Protein AF-A0A653UJ50-F1 (afdb_monomer_lite)

Secondary structure (DSSP, 8-state):
--HHHHHHHHHHHHHHHHHHHHHHHHHHHHTSS-GGGGSPPPTT--SSS--HHHHHHHHHHHHHHHHHHHHHHHH-TT-TT---HHHHHHHHHHHHHHHHH---TTTS-HHHHHHHHTT-STTS---BTTB-

Radius of gyration: 18.01 Å; chains: 1; bounding box: 39×24×54 Å

Foldseek 3Di:
DDPVVVLVVLCVVQQVQLCVLQVQLVCCQVVVPVLCLQPPAPPLAPDLGRCVSVLSNLSSVLSVVLSVLVVCCVPPVPDPPRDPNCVSVVVSVVVSNCCRYDPDPVSGRPQRNVQVVQPSHNPRFRPDDPTD

Structure (mmCIF, N/CA/C/O backbone):
data_AF-A0A653UJ50-F1
#
_entry.id   AF-A0A653UJ50-F1
#
loop_
_atom_site.group_PDB
_atom_site.id
_atom_site.type_symbol
_atom_site.label_atom_id
_atom_site.label_alt_id
_atom_site.label_comp_id
_atom_site.label_asym_id
_atom_site.label_entity_id
_atom_site.label_seq_id
_atom_site.pdbx_PDB_ins_code
_atom_site.Cartn_x
_atom_site.Cartn_y
_atom_site.Cartn_z
_atom_site.occupancy
_atom_site.B_iso_or_equiv
_atom_site.auth_seq_id
_atom_site.auth_comp_id
_atom_site.auth_asym_id
_atom_site.auth_atom_id
_atom_site.pdbx_PDB_model_num
ATOM 1 N N . MET A 1 1 ? 20.174 11.603 -23.964 1.00 66.06 1 MET A N 1
ATOM 2 C CA . MET A 1 1 ? 20.377 11.049 -22.610 1.00 66.06 1 MET A CA 1
ATOM 3 C C . MET A 1 1 ? 20.931 9.643 -22.811 1.00 66.06 1 MET A C 1
ATOM 5 O O . MET A 1 1 ? 20.589 9.036 -23.818 1.00 66.06 1 MET A O 1
ATOM 9 N N . THR A 1 2 ? 21.879 9.162 -22.006 1.00 86.62 2 THR A N 1
ATOM 10 C CA . THR A 1 2 ? 22.371 7.778 -22.174 1.00 86.62 2 THR A CA 1
ATOM 11 C C . THR A 1 2 ? 21.343 6.781 -21.615 1.00 86.62 2 THR A C 1
ATOM 13 O O . THR A 1 2 ? 20.601 7.157 -20.706 1.00 86.62 2 THR A O 1
ATOM 16 N N . PRO A 1 3 ? 21.314 5.511 -22.068 1.00 78.38 3 PRO A N 1
ATOM 17 C CA . PRO A 1 3 ? 20.384 4.504 -21.533 1.00 78.38 3 PRO A CA 1
ATOM 18 C C . PRO A 1 3 ? 20.469 4.351 -20.004 1.00 78.38 3 PRO A C 1
ATOM 20 O O . PRO A 1 3 ? 19.463 4.200 -19.317 1.00 78.38 3 PRO A O 1
ATOM 23 N N . LEU A 1 4 ? 21.678 4.487 -19.446 1.00 81.06 4 LEU A N 1
ATOM 24 C CA . LEU A 1 4 ? 21.900 4.504 -18.000 1.00 81.06 4 LEU A CA 1
ATOM 25 C C . LEU A 1 4 ? 21.259 5.729 -17.323 1.00 81.06 4 LEU A C 1
ATOM 27 O O . LEU A 1 4 ? 20.657 5.595 -16.263 1.00 81.06 4 LEU A O 1
ATOM 31 N N . GLN A 1 5 ? 21.375 6.919 -17.919 1.00 85.62 5 GLN A N 1
ATOM 32 C CA . GLN A 1 5 ? 20.772 8.145 -17.382 1.00 85.62 5 GLN A CA 1
ATOM 33 C C . GLN A 1 5 ? 19.241 8.096 -17.416 1.00 85.62 5 GLN A C 1
ATOM 35 O O . GLN A 1 5 ? 18.606 8.531 -16.459 1.00 85.62 5 GLN A O 1
ATOM 40 N N . GLU A 1 6 ? 18.654 7.554 -18.482 1.00 79.31 6 GLU A N 1
ATOM 41 C CA . GLU A 1 6 ? 17.205 7.350 -18.586 1.00 79.31 6 GLU A CA 1
ATOM 42 C C . GLU A 1 6 ? 16.726 6.374 -17.513 1.00 79.31 6 GLU A C 1
ATOM 44 O O . GLU A 1 6 ? 15.789 6.675 -16.776 1.00 79.31 6 GLU A O 1
ATOM 49 N N . HIS A 1 7 ? 17.429 5.254 -17.335 1.00 77.69 7 HIS A N 1
ATOM 50 C CA . HIS A 1 7 ? 17.086 4.283 -16.306 1.00 77.69 7 HIS A CA 1
ATOM 51 C C . HIS A 1 7 ? 17.161 4.866 -14.882 1.00 77.69 7 HIS A C 1
ATOM 53 O O . HIS A 1 7 ? 16.237 4.688 -14.085 1.00 77.69 7 HIS A O 1
ATOM 59 N N . LEU A 1 8 ? 18.230 5.604 -14.566 1.00 83.62 8 LEU A N 1
ATOM 60 C CA . LEU A 1 8 ? 18.386 6.273 -13.271 1.00 83.62 8 LEU A CA 1
ATOM 61 C C . LEU A 1 8 ? 17.304 7.333 -13.038 1.00 83.62 8 LEU A C 1
ATOM 63 O O . LEU A 1 8 ? 16.782 7.444 -11.929 1.00 83.62 8 LEU A O 1
ATOM 67 N N . PHE A 1 9 ? 16.937 8.082 -14.080 1.00 83.31 9 PHE A N 1
ATOM 68 C CA . PHE A 1 9 ? 15.846 9.047 -14.018 1.00 83.31 9 PHE A CA 1
ATOM 69 C C . PHE A 1 9 ? 14.508 8.359 -13.719 1.00 83.31 9 PHE A C 1
ATOM 71 O O . PHE A 1 9 ? 13.802 8.768 -12.797 1.00 83.31 9 PHE A O 1
ATOM 78 N N . PHE A 1 10 ? 14.193 7.263 -14.416 1.00 77.56 10 PHE A N 1
ATOM 79 C CA . PHE A 1 10 ? 12.980 6.487 -14.162 1.00 77.56 10 PHE A CA 1
ATOM 80 C C . PHE A 1 10 ? 12.948 5.900 -12.753 1.00 77.56 10 PHE A C 1
ATOM 82 O O . PHE A 1 10 ? 11.926 6.007 -12.074 1.00 77.56 10 PHE A O 1
ATOM 89 N N . LEU A 1 11 ? 14.059 5.336 -12.277 1.00 81.81 11 LEU A N 1
ATOM 90 C CA . LEU A 1 11 ? 14.184 4.835 -10.907 1.00 81.81 11 LEU A CA 1
ATOM 91 C C . LEU A 1 11 ? 13.903 5.948 -9.885 1.00 81.81 11 LEU A C 1
ATOM 93 O O . LEU A 1 11 ? 13.158 5.732 -8.926 1.00 81.81 11 LEU A O 1
ATOM 97 N N . ALA A 1 12 ? 14.435 7.150 -10.117 1.00 85.31 12 ALA A N 1
ATOM 98 C CA . ALA A 1 12 ? 14.261 8.285 -9.220 1.00 85.31 12 ALA A CA 1
ATOM 99 C C . ALA A 1 12 ? 12.810 8.786 -9.134 1.00 85.31 12 ALA A C 1
ATOM 101 O O . ALA A 1 12 ? 12.377 9.168 -8.050 1.00 85.31 12 ALA A O 1
ATOM 102 N N . ILE A 1 13 ? 12.048 8.767 -10.233 1.00 83.12 13 ILE A N 1
ATOM 103 C CA . ILE A 1 13 ? 10.658 9.263 -10.248 1.00 83.12 13 ILE A CA 1
ATOM 104 C C . ILE A 1 13 ? 9.612 8.195 -9.900 1.00 83.12 13 ILE A C 1
ATOM 106 O O . ILE A 1 13 ? 8.479 8.545 -9.584 1.00 83.12 13 ILE A O 1
ATOM 110 N N . THR A 1 14 ? 9.962 6.906 -9.957 1.00 81.88 14 THR A N 1
ATOM 111 C CA . THR A 1 14 ? 9.015 5.803 -9.710 1.00 81.88 14 THR A CA 1
ATOM 112 C C . THR A 1 14 ? 9.351 5.022 -8.443 1.00 81.88 14 THR A C 1
ATOM 114 O O . THR A 1 14 ? 8.566 5.017 -7.499 1.00 81.88 14 THR A O 1
ATOM 117 N N . VAL A 1 15 ? 10.529 4.401 -8.369 1.00 85.56 15 VAL A N 1
ATOM 118 C CA . VAL A 1 15 ? 10.907 3.510 -7.262 1.00 85.56 15 VAL A CA 1
ATOM 119 C C . VAL A 1 15 ? 11.083 4.281 -5.967 1.00 85.56 15 VAL A C 1
ATOM 121 O O . VAL A 1 15 ? 10.583 3.839 -4.938 1.00 85.56 15 VAL A O 1
ATOM 124 N N . ILE A 1 16 ? 11.760 5.433 -5.993 1.00 86.50 16 ILE A N 1
ATOM 125 C CA . ILE A 1 16 ? 12.008 6.201 -4.765 1.00 86.50 16 ILE A CA 1
ATOM 126 C C . ILE A 1 16 ? 10.684 6.689 -4.146 1.00 86.50 16 ILE A C 1
ATOM 128 O O . ILE A 1 16 ? 10.440 6.367 -2.980 1.00 86.50 16 ILE A O 1
ATOM 132 N N . PRO A 1 17 ? 9.777 7.367 -4.881 1.00 84.00 17 PRO A N 1
ATOM 133 C CA . PRO A 1 17 ? 8.455 7.716 -4.359 1.00 84.00 17 PRO A CA 1
ATOM 134 C C . PRO A 1 17 ? 7.612 6.481 -4.030 1.00 84.00 17 PRO A C 1
ATOM 136 O O . PRO A 1 17 ? 6.890 6.468 -3.033 1.00 84.00 17 PRO A O 1
ATOM 139 N N . GLY A 1 18 ? 7.741 5.424 -4.837 1.00 86.06 18 GLY A N 1
ATOM 140 C CA . GLY A 1 18 ? 7.064 4.149 -4.651 1.00 86.06 18 GLY A CA 1
ATOM 141 C C . GLY A 1 18 ? 7.372 3.524 -3.294 1.00 86.06 18 GLY A C 1
ATOM 142 O O . GLY A 1 18 ? 6.465 3.240 -2.515 1.00 86.06 18 GLY A O 1
ATOM 143 N N . LEU A 1 19 ? 8.655 3.388 -2.963 1.00 88.06 19 LEU A N 1
ATOM 144 C CA . LEU A 1 19 ? 9.126 2.886 -1.673 1.00 88.06 19 LEU A CA 1
ATOM 145 C C . LEU A 1 19 ? 8.812 3.856 -0.531 1.00 88.06 19 LEU A C 1
ATOM 147 O O . LEU A 1 19 ? 8.398 3.412 0.541 1.00 88.06 19 LEU A O 1
ATOM 151 N N . ALA A 1 20 ? 8.940 5.165 -0.767 1.00 87.19 20 ALA A N 1
ATOM 152 C CA . ALA A 1 20 ? 8.577 6.188 0.209 1.00 87.19 20 ALA A CA 1
ATOM 153 C C . ALA A 1 20 ? 7.089 6.138 0.593 1.00 87.19 20 ALA A C 1
ATOM 155 O O . ALA A 1 20 ? 6.753 6.513 1.711 1.00 87.19 20 ALA A O 1
ATOM 156 N N . GLY A 1 21 ? 6.205 5.650 -0.286 1.00 85.25 21 GLY A N 1
ATOM 157 C CA . GLY A 1 21 ? 4.803 5.379 0.039 1.00 85.25 21 GLY A CA 1
ATOM 158 C C . GLY A 1 21 ? 4.551 3.968 0.588 1.00 85.25 21 GLY A C 1
ATOM 159 O O . GLY A 1 21 ? 3.840 3.784 1.580 1.00 85.25 21 GLY A O 1
ATOM 160 N N . LEU A 1 22 ? 5.176 2.956 -0.015 1.00 87.69 22 LEU A N 1
ATOM 161 C CA . LEU A 1 22 ? 5.015 1.549 0.356 1.00 87.69 22 LEU A CA 1
ATOM 162 C C . LEU A 1 22 ? 5.420 1.294 1.811 1.00 87.69 22 LEU A C 1
ATOM 164 O O . LEU A 1 22 ? 4.689 0.631 2.544 1.00 87.69 22 LEU A O 1
ATOM 168 N N . ILE A 1 23 ? 6.573 1.822 2.234 1.00 88.25 23 ILE A N 1
ATOM 169 C CA . ILE A 1 23 ? 7.132 1.570 3.566 1.00 88.25 23 ILE A CA 1
ATOM 170 C C . ILE A 1 23 ? 6.198 2.109 4.666 1.00 88.25 23 ILE A C 1
ATOM 172 O O . ILE A 1 23 ? 5.812 1.322 5.534 1.00 88.25 23 ILE A O 1
ATOM 176 N N . PRO A 1 24 ? 5.750 3.382 4.644 1.00 83.44 24 PRO A N 1
ATOM 177 C CA . PRO A 1 24 ? 4.756 3.872 5.596 1.00 83.44 24 PRO A CA 1
ATOM 178 C C . PRO A 1 24 ? 3.443 3.092 5.559 1.00 83.44 24 PRO A C 1
ATOM 180 O O . PRO A 1 24 ? 2.901 2.785 6.619 1.00 83.44 24 PRO A O 1
ATOM 183 N N . GLY A 1 25 ? 2.946 2.731 4.370 1.00 85.62 25 GLY A N 1
ATOM 184 C CA . GLY A 1 25 ? 1.720 1.942 4.239 1.00 85.62 25 GLY A CA 1
ATOM 185 C C . GLY A 1 25 ? 1.838 0.548 4.856 1.00 85.62 25 GLY A C 1
ATOM 186 O O . GLY A 1 25 ? 0.931 0.090 5.551 1.00 85.62 25 GLY A O 1
ATOM 187 N N . TRP A 1 26 ? 2.990 -0.100 4.691 1.00 87.19 26 TRP A N 1
ATOM 188 C CA . TRP A 1 26 ? 3.303 -1.386 5.309 1.00 87.19 26 TRP A CA 1
ATOM 189 C C . TRP A 1 26 ? 3.431 -1.293 6.836 1.00 87.19 26 TRP A C 1
ATOM 191 O O . TRP A 1 26 ? 2.850 -2.093 7.578 1.00 87.19 26 TRP A O 1
ATOM 201 N N . LEU A 1 27 ? 4.171 -0.298 7.332 1.00 88.00 27 LEU A N 1
ATOM 202 C CA . LEU A 1 27 ? 4.325 -0.051 8.770 1.00 88.00 27 LEU A CA 1
ATOM 203 C C . LEU A 1 27 ? 2.982 0.279 9.430 1.00 88.00 27 LEU A C 1
ATOM 205 O O . LEU A 1 27 ? 2.703 -0.181 10.541 1.00 88.00 27 LEU A O 1
ATOM 209 N N . ALA A 1 28 ? 2.128 1.012 8.720 1.00 84.31 28 ALA A N 1
ATOM 210 C CA . ALA A 1 28 ? 0.763 1.276 9.129 1.00 84.31 28 ALA A CA 1
ATOM 211 C C . ALA A 1 28 ? -0.077 0.001 9.187 1.00 84.31 28 ALA A C 1
ATOM 213 O O . ALA A 1 28 ? -0.720 -0.259 10.201 1.00 84.31 28 ALA A O 1
ATOM 214 N N . TRP A 1 29 ? -0.039 -0.833 8.150 1.00 84.81 29 TRP A N 1
ATOM 215 C CA . TRP A 1 29 ? -0.803 -2.078 8.106 1.00 84.81 29 TRP A CA 1
ATOM 216 C C . TRP A 1 29 ? -0.442 -3.031 9.250 1.00 84.81 29 TRP A C 1
ATOM 218 O O . TRP A 1 29 ? -1.313 -3.516 9.974 1.00 84.81 29 TRP A O 1
ATOM 228 N N . THR A 1 30 ? 0.860 -3.231 9.468 1.00 87.31 30 THR A N 1
ATOM 229 C CA . THR A 1 30 ? 1.399 -4.080 10.544 1.00 87.31 30 THR A CA 1
ATOM 230 C C . THR A 1 30 ? 1.180 -3.498 11.944 1.00 87.31 30 THR A C 1
ATOM 232 O O . THR A 1 30 ? 1.347 -4.199 12.942 1.00 87.31 30 THR A O 1
ATOM 235 N N . GLY A 1 31 ? 0.792 -2.224 12.042 1.00 84.44 31 GLY A N 1
ATOM 236 C CA . GLY A 1 31 ? 0.621 -1.528 13.310 1.00 84.44 31 GLY A CA 1
ATOM 237 C C . GLY A 1 31 ? 1.945 -1.269 14.030 1.00 84.44 31 GLY A C 1
ATOM 238 O O . GLY A 1 31 ? 1.945 -1.189 15.256 1.00 84.44 31 GLY A O 1
ATOM 239 N N . ARG A 1 32 ? 3.061 -1.179 13.297 1.00 85.94 32 ARG A N 1
ATOM 240 C CA . ARG A 1 32 ? 4.350 -0.671 13.807 1.00 85.94 32 ARG A CA 1
ATOM 241 C C . ARG A 1 32 ? 4.419 0.853 13.814 1.00 85.94 32 ARG A C 1
ATOM 243 O O . ARG A 1 32 ? 5.280 1.412 14.469 1.00 85.94 32 ARG A O 1
ATOM 250 N N . TYR A 1 33 ? 3.545 1.480 13.037 1.00 83.44 33 TYR A N 1
ATOM 251 C CA . TYR A 1 33 ? 3.267 2.902 13.062 1.00 83.44 33 TYR A CA 1
ATOM 252 C C . TYR A 1 33 ? 1.747 3.018 13.183 1.00 83.44 33 TYR A C 1
ATOM 254 O O . TYR A 1 33 ? 1.065 2.720 12.214 1.00 83.44 33 TYR A O 1
ATOM 262 N N . ARG A 1 34 ? 1.182 3.327 14.355 1.00 85.62 34 ARG A N 1
ATOM 263 C CA . ARG A 1 34 ? -0.279 3.419 14.608 1.00 85.62 34 ARG A CA 1
ATOM 264 C C . ARG A 1 34 ? -0.766 4.855 14.754 1.00 85.62 34 ARG A C 1
ATOM 266 O O . ARG A 1 34 ? -1.952 5.110 14.572 1.00 85.62 34 ARG A O 1
ATOM 273 N N . ASN A 1 35 ? 0.132 5.795 15.055 1.00 83.38 35 ASN A N 1
ATOM 274 C CA . ASN A 1 35 ? -0.206 7.197 15.342 1.00 83.38 35 ASN A CA 1
ATOM 275 C C . ASN A 1 35 ? -0.955 7.898 14.206 1.00 83.38 35 ASN A C 1
ATOM 277 O O . ASN A 1 35 ? -1.786 8.769 14.461 1.00 83.38 35 ASN A O 1
ATOM 281 N N . TRP A 1 36 ? -0.730 7.470 12.965 1.00 81.94 36 TRP A N 1
ATOM 282 C CA . TRP A 1 36 ? -1.480 7.945 11.807 1.00 81.94 36 TRP A CA 1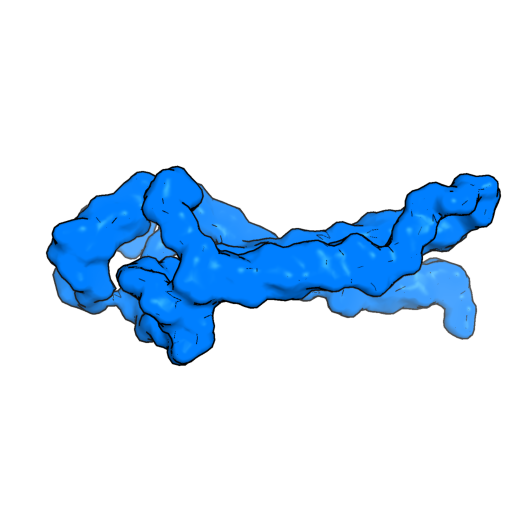
ATOM 283 C C . TRP A 1 36 ? -2.996 7.745 11.949 1.00 81.94 36 TRP A C 1
ATOM 285 O O . TRP A 1 36 ? -3.752 8.534 11.395 1.00 81.94 36 TRP A O 1
ATOM 295 N N . ALA A 1 37 ? -3.468 6.733 12.693 1.00 82.31 37 ALA A N 1
ATOM 296 C CA . ALA A 1 37 ? -4.898 6.441 12.817 1.00 82.31 37 ALA A CA 1
ATOM 297 C C . ALA A 1 37 ? -5.658 7.603 13.466 1.00 82.31 37 ALA A C 1
ATOM 299 O O . ALA A 1 37 ? -6.816 7.837 13.132 1.00 82.31 37 ALA A O 1
ATOM 300 N N . ARG A 1 38 ? -4.975 8.378 14.322 1.00 79.56 38 ARG A N 1
ATOM 301 C CA . ARG A 1 38 ? -5.512 9.582 14.973 1.00 79.56 38 ARG A CA 1
ATOM 302 C C . ARG A 1 38 ? -5.607 10.790 14.047 1.00 79.56 38 ARG A C 1
ATOM 304 O O . ARG A 1 38 ? -6.235 11.776 14.426 1.00 79.56 38 ARG A O 1
ATOM 311 N N . GLN A 1 39 ? -4.961 10.758 12.881 1.00 80.19 39 GLN A N 1
ATOM 312 C CA . GLN A 1 39 ? -5.079 11.848 11.921 1.00 80.19 39 GLN A CA 1
ATOM 313 C C . GLN A 1 39 ? -6.524 11.948 11.426 1.00 80.19 39 GLN A C 1
ATOM 315 O O . GLN A 1 39 ? -7.217 10.927 11.344 1.00 80.19 39 GLN A O 1
ATOM 320 N N . PRO A 1 40 ? -6.994 13.162 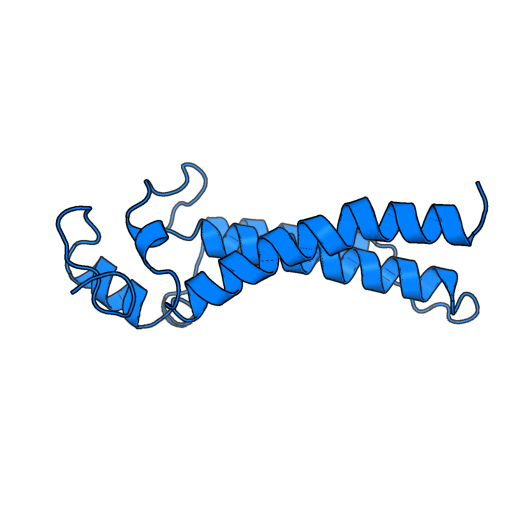11.096 1.00 72.56 40 PRO A N 1
ATOM 321 C CA . PRO A 1 40 ? -8.313 13.335 10.520 1.00 72.56 40 PRO A CA 1
ATOM 322 C C . PRO A 1 40 ? -8.453 12.448 9.287 1.00 72.56 40 PRO A C 1
ATOM 324 O O . PRO A 1 40 ? -7.548 12.333 8.457 1.00 72.56 40 PRO A O 1
ATOM 327 N N . LYS A 1 41 ? -9.604 11.787 9.196 1.00 72.25 41 LYS A N 1
ATOM 328 C CA . LYS A 1 41 ? -9.938 10.938 8.062 1.00 72.25 41 LYS A CA 1
ATOM 329 C C . LYS A 1 41 ? -9.850 11.765 6.774 1.00 72.25 41 LYS A C 1
ATOM 331 O O . LYS A 1 41 ? -10.324 12.899 6.733 1.00 72.25 41 LYS A O 1
ATOM 336 N N . SER A 1 42 ? -9.280 11.176 5.723 1.00 70.25 42 SER A N 1
ATOM 337 C CA . SER A 1 42 ? -9.281 11.784 4.389 1.00 70.25 42 SER A CA 1
ATOM 338 C C . SER A 1 42 ? -10.702 12.183 3.982 1.00 70.25 42 SER A C 1
ATOM 340 O O . SER A 1 42 ? -11.624 11.367 4.080 1.00 70.25 42 SER A O 1
ATOM 342 N N . THR A 1 43 ? -10.859 13.408 3.475 1.00 69.19 43 THR A N 1
ATOM 343 C CA . THR A 1 43 ? -12.121 13.927 2.919 1.00 69.19 43 THR A CA 1
ATOM 344 C C . THR A 1 43 ? -12.647 13.079 1.761 1.00 69.19 43 THR A C 1
ATOM 346 O O . THR A 1 43 ? -13.840 13.093 1.478 1.00 69.19 43 THR A O 1
ATOM 349 N N . TRP A 1 44 ? -11.766 12.304 1.128 1.00 63.50 44 TRP A N 1
ATOM 350 C CA . TRP A 1 44 ? -12.057 11.457 -0.025 1.00 63.50 44 TRP A CA 1
ATOM 351 C C . TRP A 1 44 ? -12.500 10.039 0.347 1.00 63.50 44 TRP A C 1
ATOM 353 O O . TRP A 1 44 ? -12.948 9.295 -0.519 1.00 63.50 44 TRP A O 1
ATOM 363 N N . SER A 1 45 ? -12.392 9.644 1.620 1.00 70.94 45 SER A N 1
ATOM 364 C CA . SER A 1 45 ? -12.877 8.338 2.065 1.00 70.94 45 SER A CA 1
ATOM 365 C C . SER A 1 45 ? -14.306 8.458 2.580 1.00 70.94 45 SER A C 1
ATOM 367 O O . SER A 1 45 ? -14.609 9.310 3.414 1.00 70.94 45 SER A O 1
ATOM 369 N N . THR A 1 46 ? -15.196 7.558 2.174 1.00 73.38 46 THR A N 1
ATOM 370 C CA . THR A 1 46 ? -16.564 7.484 2.722 1.00 73.38 46 THR A CA 1
ATOM 371 C C . THR A 1 46 ? -16.686 6.459 3.854 1.00 73.38 46 THR A C 1
ATOM 373 O O . THR A 1 46 ? -17.696 6.413 4.549 1.00 73.38 46 THR A O 1
ATOM 376 N N . THR A 1 47 ? -15.630 5.692 4.136 1.00 76.50 47 THR A N 1
ATOM 377 C CA . THR A 1 47 ? -15.652 4.598 5.125 1.00 76.50 47 THR A CA 1
ATOM 378 C C . THR A 1 47 ? -15.485 5.089 6.570 1.00 76.50 47 THR A C 1
ATOM 380 O O . THR A 1 47 ? -14.920 6.146 6.812 1.00 76.50 47 THR A O 1
ATOM 383 N N . ARG A 1 48 ? -15.916 4.332 7.584 1.00 78.38 48 ARG A N 1
ATOM 384 C CA . ARG A 1 48 ? -15.685 4.692 9.008 1.00 78.38 48 ARG A CA 1
ATOM 385 C C . ARG A 1 48 ? -14.221 4.580 9.469 1.00 78.38 48 ARG A C 1
ATOM 387 O O . ARG A 1 48 ? -13.925 4.850 10.626 1.00 78.38 48 ARG A O 1
ATOM 394 N N . TYR A 1 49 ? -13.325 4.128 8.599 1.00 79.88 49 TYR A N 1
ATOM 395 C CA . TYR A 1 49 ? -11.930 3.856 8.913 1.00 79.88 49 TYR A CA 1
ATOM 396 C C . TYR A 1 49 ? -11.044 4.956 8.321 1.00 79.88 49 TYR A C 1
ATOM 398 O O . TYR A 1 49 ? -11.257 5.388 7.187 1.00 79.88 49 TYR A O 1
ATOM 406 N N . ASN A 1 50 ? -10.027 5.398 9.062 1.00 78.88 50 ASN A N 1
ATOM 407 C CA . ASN A 1 50 ? -8.958 6.176 8.451 1.00 78.88 50 ASN A CA 1
ATOM 408 C C . ASN A 1 50 ? -8.097 5.223 7.605 1.00 78.88 50 ASN A C 1
ATOM 410 O O . ASN A 1 50 ? -7.581 4.242 8.125 1.00 78.88 50 ASN A O 1
ATOM 414 N N . MET A 1 51 ? -7.980 5.478 6.301 1.00 77.12 51 MET A N 1
ATOM 415 C CA . MET A 1 51 ? -7.221 4.627 5.369 1.00 77.12 51 MET A CA 1
ATOM 416 C C . MET A 1 51 ? -6.030 5.350 4.744 1.00 77.12 51 MET A C 1
ATOM 418 O O . MET A 1 51 ? -5.418 4.848 3.808 1.00 77.12 51 MET A O 1
ATOM 422 N N . PHE A 1 52 ? -5.686 6.532 5.254 1.00 77.19 52 PHE A N 1
ATOM 423 C CA . PHE A 1 52 ? -4.685 7.405 4.650 1.00 77.19 52 PHE A CA 1
ATOM 424 C C . PHE A 1 52 ? -3.330 6.727 4.350 1.00 77.19 52 PHE A C 1
ATOM 426 O O . PHE A 1 52 ? -2.902 6.767 3.195 1.00 77.19 52 PHE A O 1
ATOM 433 N N . PRO A 1 53 ? -2.672 6.023 5.290 1.00 75.88 53 PRO A N 1
ATOM 434 C CA . PRO A 1 53 ? -1.392 5.384 4.993 1.00 75.88 53 PRO A CA 1
ATOM 435 C C . PRO A 1 53 ? -1.541 4.180 4.076 1.00 75.88 53 PRO A C 1
ATOM 437 O O . PRO A 1 53 ? -0.607 3.828 3.366 1.00 75.88 53 PRO A O 1
ATOM 440 N N . LEU A 1 54 ? -2.707 3.541 4.070 1.00 75.56 54 LEU A N 1
ATOM 441 C CA . LEU A 1 54 ? -2.958 2.456 3.149 1.00 75.56 54 LEU A CA 1
ATOM 442 C C . LEU A 1 54 ? -3.088 2.968 1.710 1.00 75.56 54 LEU A C 1
ATOM 444 O O . LEU A 1 54 ? -2.525 2.368 0.800 1.00 75.56 54 LEU A O 1
ATOM 448 N N . HIS A 1 55 ? -3.764 4.099 1.502 1.00 77.12 55 HIS A N 1
ATOM 449 C CA . HIS A 1 55 ? -3.780 4.762 0.200 1.00 77.12 55 HIS A CA 1
ATOM 450 C C . HIS A 1 55 ? -2.365 5.145 -0.241 1.00 77.12 55 HIS A C 1
ATOM 452 O O . HIS A 1 55 ? -2.006 4.909 -1.389 1.00 77.12 55 HIS A O 1
ATOM 458 N N . ILE A 1 56 ? -1.536 5.65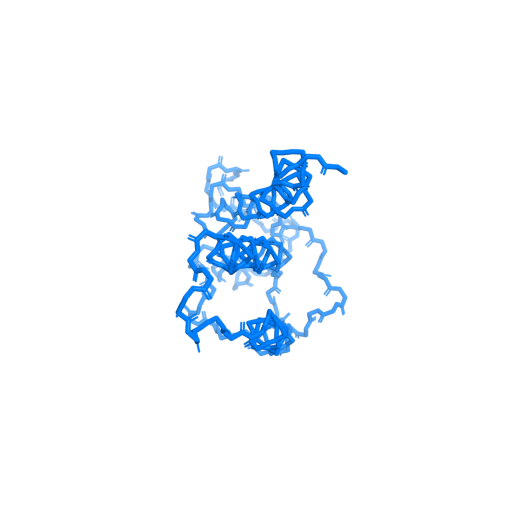1 0.679 1.00 80.50 56 ILE A N 1
ATOM 459 C CA . ILE A 1 56 ? -0.119 5.931 0.413 1.00 80.50 56 ILE A CA 1
ATOM 460 C C . ILE A 1 56 ? 0.638 4.650 0.023 1.00 80.50 56 ILE A C 1
ATOM 462 O O . ILE A 1 56 ? 1.385 4.655 -0.954 1.00 80.50 56 ILE A O 1
ATOM 466 N N . GLY A 1 57 ? 0.400 3.538 0.724 1.00 84.06 57 GLY A N 1
ATOM 467 C CA . GLY A 1 57 ? 0.973 2.235 0.386 1.00 84.06 57 GLY A CA 1
ATOM 468 C C . GLY A 1 57 ? 0.544 1.739 -0.995 1.00 84.06 57 GLY A C 1
ATOM 469 O O . GLY A 1 57 ? 1.380 1.282 -1.768 1.00 84.06 57 GLY A O 1
ATOM 470 N N . TRP A 1 58 ? -0.738 1.880 -1.337 1.00 82.44 58 TRP A N 1
ATOM 471 C CA . TRP A 1 58 ? -1.297 1.495 -2.635 1.00 82.44 58 TRP A CA 1
ATOM 472 C C . TRP A 1 58 ? -0.740 2.329 -3.792 1.00 82.44 58 TRP A C 1
ATOM 474 O O . TRP A 1 58 ? -0.371 1.790 -4.839 1.00 82.44 58 TRP A O 1
ATOM 484 N N . ILE A 1 59 ? -0.621 3.643 -3.588 1.00 81.06 59 ILE A N 1
ATOM 485 C CA . ILE A 1 59 ? 0.070 4.540 -4.518 1.00 81.06 59 ILE A CA 1
ATOM 486 C C . ILE A 1 59 ? 1.516 4.062 -4.686 1.00 81.06 59 ILE A C 1
ATOM 488 O O . ILE A 1 59 ? 1.977 3.904 -5.813 1.00 81.06 59 ILE A O 1
ATOM 492 N N . GLY A 1 60 ? 2.195 3.736 -3.582 1.00 84.38 60 GLY A N 1
ATOM 493 C CA . GLY A 1 60 ? 3.547 3.184 -3.588 1.00 84.38 60 GLY A CA 1
ATOM 494 C C . GLY A 1 60 ? 3.695 1.923 -4.446 1.00 84.38 60 GLY A C 1
ATOM 495 O O . GLY A 1 60 ? 4.576 1.858 -5.302 1.00 84.38 60 GLY A O 1
ATOM 496 N N . ILE A 1 61 ? 2.784 0.956 -4.282 1.00 84.81 61 ILE A N 1
ATOM 497 C CA . ILE A 1 61 ? 2.715 -0.262 -5.109 1.00 84.81 61 ILE A CA 1
ATOM 498 C C . ILE A 1 61 ? 2.548 0.101 -6.584 1.00 84.81 61 ILE A C 1
ATOM 500 O O . ILE A 1 61 ? 3.278 -0.415 -7.423 1.00 84.81 61 ILE A O 1
ATOM 504 N N . THR A 1 62 ? 1.627 1.010 -6.902 1.00 82.31 62 THR A N 1
ATOM 505 C CA . THR A 1 62 ? 1.343 1.415 -8.287 1.00 82.31 62 THR A CA 1
ATOM 506 C C . THR A 1 62 ? 2.598 1.960 -8.979 1.00 82.31 62 THR A C 1
ATOM 508 O O . THR A 1 62 ? 2.901 1.567 -10.105 1.00 82.31 62 THR A O 1
ATOM 511 N N . TRP A 1 63 ? 3.379 2.795 -8.288 1.00 83.00 63 TRP A N 1
ATOM 512 C CA . TRP A 1 63 ? 4.647 3.323 -8.802 1.00 83.00 63 TRP A CA 1
ATOM 513 C C . TRP A 1 63 ? 5.722 2.247 -8.995 1.00 83.00 63 TRP A C 1
ATOM 515 O O . TRP A 1 63 ? 6.441 2.273 -9.993 1.00 83.00 63 TRP A O 1
ATOM 525 N N . VAL A 1 64 ? 5.821 1.276 -8.082 1.00 84.12 64 VAL A N 1
ATOM 526 C CA . VAL A 1 64 ? 6.767 0.155 -8.220 1.00 84.12 64 VAL A CA 1
ATOM 527 C C . VAL A 1 64 ? 6.379 -0.755 -9.386 1.00 84.12 64 VAL A C 1
ATOM 529 O O . VAL A 1 64 ? 7.242 -1.144 -10.168 1.00 84.12 64 VAL A O 1
ATOM 532 N N . VAL A 1 65 ? 5.093 -1.070 -9.554 1.00 83.19 65 VAL A N 1
ATOM 533 C CA . VAL A 1 65 ? 4.625 -1.917 -10.664 1.00 83.19 65 VAL A CA 1
ATOM 534 C C . VAL A 1 65 ? 4.843 -1.220 -12.011 1.00 83.19 65 VAL A C 1
ATOM 536 O O . VAL A 1 65 ? 5.285 -1.862 -12.963 1.00 83.19 65 VAL A O 1
ATOM 539 N N . LEU A 1 66 ? 4.621 0.096 -12.083 1.00 79.38 66 LEU A N 1
ATOM 540 C CA . LEU A 1 66 ? 4.971 0.900 -13.256 1.00 79.38 66 LEU A CA 1
ATOM 541 C C . LEU A 1 66 ? 6.454 0.802 -13.614 1.00 79.38 66 LEU A C 1
ATOM 543 O O . LEU A 1 66 ? 6.795 0.644 -14.786 1.00 79.38 66 LEU A O 1
ATOM 547 N N . TRP A 1 67 ? 7.331 0.884 -12.615 1.00 81.31 67 TRP A N 1
ATOM 548 C CA . TRP A 1 67 ? 8.763 0.726 -12.835 1.00 81.31 67 TRP A CA 1
ATOM 549 C C . TRP A 1 67 ? 9.109 -0.668 -13.360 1.00 81.31 67 TRP A C 1
ATOM 551 O O . TRP A 1 67 ? 9.841 -0.775 -14.339 1.00 81.31 67 TRP A O 1
ATOM 561 N N . VAL A 1 68 ? 8.551 -1.729 -12.763 1.00 80.56 68 VAL A N 1
ATOM 562 C CA . VAL A 1 68 ? 8.778 -3.117 -13.207 1.00 80.56 68 VAL A CA 1
ATOM 563 C C . VAL A 1 68 ? 8.329 -3.313 -14.656 1.00 80.56 68 VAL A C 1
ATOM 565 O O . VAL A 1 68 ? 9.039 -3.950 -15.429 1.00 80.56 68 VAL A O 1
ATOM 568 N N . ASN A 1 69 ? 7.184 -2.747 -15.043 1.00 77.75 69 ASN A N 1
ATOM 569 C CA . ASN A 1 69 ? 6.693 -2.802 -16.419 1.00 77.75 69 ASN A CA 1
ATOM 570 C C . ASN A 1 69 ? 7.641 -2.088 -17.397 1.00 77.75 69 ASN A C 1
ATOM 572 O O . ASN A 1 69 ? 8.044 -2.694 -18.385 1.00 77.75 69 ASN A O 1
ATOM 576 N N . ASN A 1 70 ? 8.085 -0.868 -17.075 1.00 76.06 70 ASN A N 1
ATOM 577 C CA . ASN A 1 70 ? 9.052 -0.133 -17.901 1.00 76.06 70 ASN A CA 1
ATOM 578 C C . ASN A 1 70 ? 10.413 -0.844 -17.985 1.00 76.06 70 ASN A C 1
ATOM 580 O O . ASN A 1 70 ? 11.029 -0.898 -19.046 1.00 76.06 70 ASN A O 1
ATOM 584 N N . TRP A 1 71 ? 10.890 -1.415 -16.875 1.00 77.69 71 TRP A N 1
ATOM 585 C CA . TRP A 1 71 ? 12.107 -2.227 -16.852 1.00 77.69 71 TRP A CA 1
ATOM 586 C C . TRP A 1 71 ? 11.975 -3.437 -17.780 1.00 77.69 71 TRP A C 1
ATOM 588 O O . TRP A 1 71 ? 12.869 -3.714 -18.575 1.00 77.69 71 TRP A O 1
ATOM 598 N N . TYR A 1 72 ? 10.844 -4.138 -17.717 1.00 75.62 72 TYR A N 1
ATOM 599 C CA . TYR A 1 72 ? 10.582 -5.290 -18.570 1.00 75.62 72 TYR A CA 1
ATOM 600 C C . TYR A 1 72 ? 10.589 -4.916 -20.059 1.00 75.62 72 TYR A C 1
ATOM 602 O O . TYR A 1 72 ? 11.255 -5.584 -20.845 1.00 75.62 72 TYR A O 1
ATOM 610 N N . GLU A 1 73 ? 9.924 -3.820 -20.437 1.00 72.50 73 GLU A N 1
ATOM 611 C CA . GLU A 1 73 ? 9.920 -3.310 -21.817 1.00 72.50 73 GLU A CA 1
ATOM 612 C C . GLU A 1 73 ? 11.325 -2.928 -22.307 1.00 72.50 73 GLU A C 1
ATOM 614 O O . GLU A 1 73 ? 11.679 -3.213 -23.450 1.00 72.50 73 GLU A O 1
ATOM 619 N N . HIS A 1 74 ? 12.150 -2.335 -21.440 1.00 74.06 74 HIS A N 1
ATOM 620 C CA . HIS A 1 74 ? 13.499 -1.903 -21.803 1.00 74.06 74 HIS A CA 1
ATOM 621 C C . HIS A 1 74 ? 14.480 -3.073 -21.992 1.00 74.06 74 HIS A C 1
ATOM 623 O O . HIS A 1 74 ? 15.295 -3.051 -22.913 1.00 74.06 74 HIS A O 1
ATOM 629 N N . PHE A 1 75 ? 14.421 -4.097 -21.132 1.00 74.31 75 PHE A N 1
ATOM 630 C CA . PHE A 1 75 ? 15.395 -5.200 -21.130 1.00 74.31 75 PHE A CA 1
ATOM 631 C C . PHE A 1 75 ? 14.936 -6.453 -21.886 1.00 74.31 75 PHE A C 1
ATOM 633 O O . PHE A 1 75 ? 15.775 -7.280 -22.243 1.00 74.31 75 PHE A O 1
ATOM 640 N N . LEU A 1 76 ? 13.636 -6.614 -22.148 1.00 73.50 76 LEU A N 1
ATOM 641 C CA . LEU A 1 76 ? 13.069 -7.772 -22.850 1.00 73.50 76 LEU A CA 1
ATOM 642 C C . LEU A 1 76 ? 12.133 -7.347 -24.003 1.00 73.50 76 LEU A C 1
ATOM 644 O O . LEU A 1 76 ? 10.977 -7.771 -24.047 1.00 73.50 76 LEU A O 1
ATOM 648 N N . PRO A 1 77 ? 12.627 -6.574 -24.991 1.00 67.00 77 PRO A N 1
ATOM 649 C CA . PRO A 1 77 ? 11.799 -5.990 -26.054 1.00 67.00 77 PRO A CA 1
ATOM 650 C C . PRO A 1 77 ? 11.192 -7.020 -27.026 1.00 67.00 77 PRO A C 1
ATOM 652 O O . PRO A 1 77 ? 10.332 -6.682 -27.833 1.00 67.00 77 PRO A O 1
ATOM 655 N N . VAL A 1 78 ? 11.651 -8.276 -26.987 1.00 63.47 78 VAL A N 1
ATOM 656 C CA . VAL A 1 78 ? 11.269 -9.340 -27.937 1.00 63.47 78 VAL A CA 1
ATOM 657 C C . VAL A 1 78 ? 9.979 -10.058 -27.518 1.00 63.47 78 VAL A C 1
ATOM 659 O O . VAL A 1 78 ? 9.376 -10.777 -28.312 1.00 63.47 78 VAL A O 1
ATOM 662 N N . LEU A 1 79 ? 9.531 -9.871 -26.275 1.00 59.53 79 LEU A N 1
ATOM 663 C CA . LEU A 1 79 ? 8.311 -10.488 -25.773 1.00 59.53 79 LEU A CA 1
ATOM 664 C C . LEU A 1 79 ? 7.127 -9.531 -26.000 1.00 59.53 79 LEU A C 1
ATOM 666 O O . LEU A 1 79 ? 7.103 -8.463 -25.391 1.00 59.53 79 LEU A O 1
ATOM 670 N N . PRO A 1 80 ? 6.106 -9.897 -26.804 1.00 58.00 80 PRO A N 1
ATOM 671 C CA . PRO A 1 80 ? 4.911 -9.075 -27.052 1.00 58.00 80 PRO A CA 1
ATOM 672 C C . PRO A 1 80 ? 3.952 -9.048 -25.843 1.00 58.00 80 PRO A C 1
ATOM 674 O O . PRO A 1 80 ? 2.734 -9.070 -25.991 1.00 58.00 80 PRO A O 1
ATOM 677 N N . VAL A 1 81 ? 4.500 -9.087 -24.628 1.00 54.69 81 VAL A N 1
ATOM 678 C CA . VAL A 1 81 ? 3.794 -9.492 -23.408 1.00 54.69 81 VAL A CA 1
ATOM 679 C C . VAL A 1 81 ? 3.586 -8.323 -22.451 1.00 54.69 81 VAL A C 1
ATOM 681 O O . VAL A 1 81 ? 2.781 -8.450 -21.537 1.00 54.69 81 VAL A O 1
ATOM 684 N N . ALA A 1 82 ? 4.259 -7.184 -22.638 1.00 55.47 82 ALA A N 1
ATOM 685 C CA . ALA A 1 82 ? 4.045 -6.032 -21.773 1.00 55.47 82 ALA A CA 1
ATOM 686 C C . ALA A 1 82 ? 2.666 -5.419 -22.079 1.00 55.47 82 ALA A C 1
ATOM 688 O O . ALA A 1 82 ? 2.470 -4.869 -23.167 1.00 55.47 82 ALA A O 1
ATOM 689 N N . PRO A 1 83 ? 1.683 -5.511 -21.161 1.00 61.34 83 PRO A N 1
ATOM 690 C CA . PRO A 1 83 ? 0.485 -4.706 -21.292 1.00 61.34 83 PRO A CA 1
ATOM 691 C C . PRO A 1 83 ? 0.963 -3.251 -21.256 1.00 61.34 83 PRO A C 1
ATOM 693 O O . PRO A 1 83 ? 1.721 -2.921 -20.338 1.00 61.34 83 PRO A O 1
ATOM 696 N N . PRO A 1 84 ? 0.547 -2.387 -22.202 1.00 65.88 84 PRO A N 1
ATOM 697 C CA . PRO A 1 84 ? 0.850 -0.963 -22.134 1.00 65.88 84 PRO A CA 1
ATOM 698 C C . PRO A 1 84 ? 0.613 -0.475 -20.708 1.00 65.88 84 PRO A C 1
ATOM 700 O O . PRO A 1 84 ? -0.424 -0.829 -20.147 1.00 65.88 84 PRO A O 1
ATOM 703 N N . GLY A 1 85 ? 1.517 0.313 -20.117 1.00 65.00 85 GLY A N 1
ATOM 704 C CA . GLY A 1 85 ? 1.422 0.724 -18.705 1.00 65.00 85 GLY A CA 1
ATOM 705 C C . GLY A 1 85 ? 0.036 1.249 -18.280 1.00 65.00 85 GLY A C 1
ATOM 706 O O . GLY A 1 85 ? -0.361 1.097 -17.127 1.00 65.00 85 GLY A O 1
ATOM 707 N N . PHE A 1 86 ? -0.759 1.759 -19.229 1.00 66.00 86 PHE A N 1
ATOM 708 C CA . PHE A 1 86 ? -2.194 2.025 -19.087 1.00 66.00 86 PHE A CA 1
ATOM 709 C C . PHE A 1 86 ? -3.011 0.852 -18.504 1.00 66.00 86 PHE A C 1
ATOM 711 O O . PHE A 1 86 ? -3.788 1.059 -17.580 1.00 66.00 86 PHE A O 1
ATOM 718 N N . TRP A 1 87 ? -2.834 -0.376 -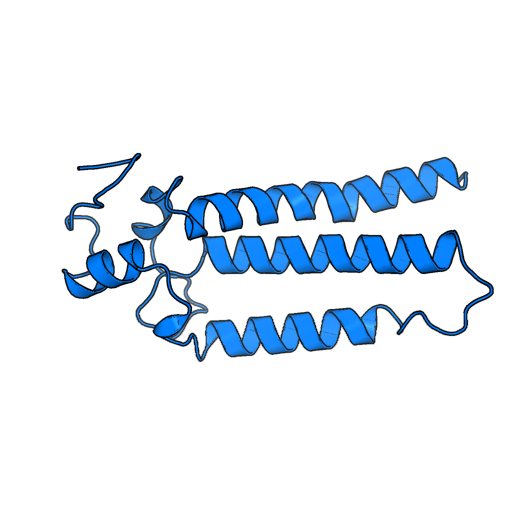18.990 1.00 72.00 87 TRP A N 1
ATOM 719 C CA . TRP A 1 87 ? -3.556 -1.575 -18.541 1.00 72.00 87 TRP A CA 1
ATOM 720 C C . TRP A 1 87 ? -3.144 -2.063 -17.154 1.00 72.00 87 TRP A C 1
ATOM 722 O O . TRP A 1 87 ? -3.854 -2.868 -16.562 1.00 72.00 87 TRP A O 1
ATOM 732 N N . ILE A 1 88 ? -2.028 -1.567 -16.626 1.00 73.31 88 ILE A N 1
ATOM 733 C CA . ILE A 1 88 ? -1.604 -1.780 -15.239 1.00 73.31 88 ILE A CA 1
ATOM 734 C C . ILE A 1 88 ? -2.150 -0.654 -14.357 1.00 73.31 88 ILE A C 1
ATOM 736 O O . ILE A 1 88 ? -2.736 -0.899 -13.303 1.00 73.31 88 ILE A O 1
ATOM 740 N N . LEU A 1 89 ? -2.009 0.590 -14.816 1.00 73.88 89 LEU A N 1
ATOM 741 C CA . LEU A 1 89 ? -2.479 1.775 -14.107 1.00 73.88 89 LEU A CA 1
ATOM 742 C C . LEU A 1 89 ? -3.990 1.799 -13.941 1.00 73.88 89 LEU A C 1
ATOM 744 O O . LEU A 1 89 ? -4.477 2.189 -12.884 1.00 73.88 89 LEU A O 1
ATOM 748 N N . PHE A 1 90 ? -4.730 1.396 -14.970 1.00 76.50 90 PHE A N 1
ATOM 749 C CA . PHE A 1 90 ? -6.181 1.465 -14.977 1.00 76.50 90 PHE A CA 1
ATOM 750 C C . PHE A 1 90 ? -6.801 0.569 -13.890 1.00 76.50 90 PHE A C 1
ATOM 752 O O . PHE A 1 90 ? -7.544 1.101 -13.065 1.00 76.50 90 PHE A O 1
ATOM 759 N N . PRO A 1 91 ? -6.450 -0.728 -13.757 1.00 80.25 91 PRO A N 1
ATOM 760 C CA . PRO A 1 91 ? -6.863 -1.534 -12.611 1.00 80.25 91 PRO A CA 1
ATOM 761 C C . PRO A 1 91 ? -6.397 -0.961 -11.272 1.00 8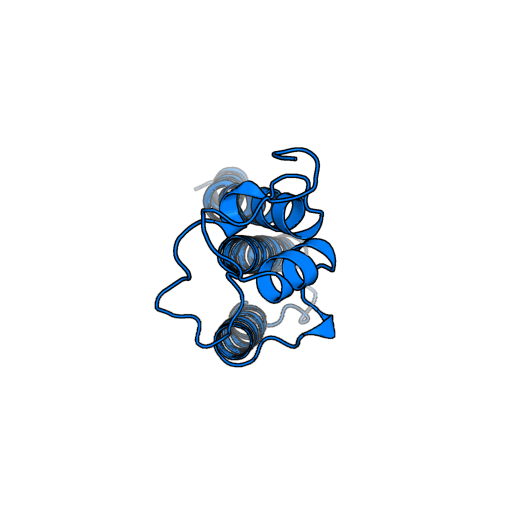0.25 91 PRO A C 1
ATOM 763 O O . PRO A 1 91 ? -7.183 -0.933 -10.329 1.00 80.25 91 PRO A O 1
ATOM 766 N N . CYS A 1 92 ? -5.158 -0.461 -11.173 1.00 79.31 92 CYS A N 1
ATOM 767 C CA . CYS A 1 92 ? -4.660 0.148 -9.937 1.00 79.31 92 CYS A CA 1
ATOM 768 C C . CYS A 1 92 ? -5.482 1.375 -9.514 1.00 79.31 92 CYS A C 1
ATOM 770 O O . CYS A 1 92 ? -5.789 1.539 -8.331 1.00 79.31 92 CYS A O 1
ATOM 772 N N . LEU A 1 93 ? -5.884 2.208 -10.474 1.00 75.75 93 LEU A N 1
ATOM 773 C CA . LEU A 1 93 ? -6.732 3.375 -10.266 1.00 75.75 93 LEU A CA 1
ATOM 774 C C . LEU A 1 93 ? -8.161 2.965 -9.897 1.00 75.75 93 LEU A C 1
ATOM 776 O O . LEU A 1 93 ? -8.702 3.476 -8.921 1.00 75.75 93 LEU A O 1
ATOM 780 N N . VAL A 1 94 ? -8.753 2.012 -10.624 1.00 81.44 94 VAL A N 1
ATOM 781 C CA . VAL A 1 94 ? -10.097 1.484 -10.337 1.00 81.44 94 VAL A CA 1
ATOM 782 C C . VAL A 1 94 ? -10.145 0.887 -8.935 1.00 81.44 94 VAL A C 1
ATOM 784 O O . VAL A 1 94 ? -11.032 1.231 -8.159 1.00 81.44 94 VAL A O 1
ATOM 787 N N . ILE A 1 95 ? -9.167 0.057 -8.573 1.00 80.81 95 ILE A N 1
ATOM 788 C CA . ILE A 1 95 ? -9.049 -0.502 -7.227 1.00 80.81 95 ILE A CA 1
ATOM 789 C C . ILE A 1 95 ? -8.881 0.633 -6.211 1.00 80.81 95 ILE A C 1
ATOM 791 O O . ILE A 1 95 ? -9.620 0.672 -5.238 1.00 80.81 95 ILE A O 1
ATOM 795 N N . GLY A 1 96 ? -8.005 1.612 -6.452 1.00 74.88 96 GLY A N 1
ATOM 796 C CA . GLY A 1 96 ? -7.842 2.766 -5.561 1.00 74.88 96 GLY A CA 1
ATOM 797 C C . GLY A 1 96 ? -9.141 3.553 -5.333 1.00 74.88 96 GLY A C 1
ATOM 798 O O . GLY A 1 96 ? -9.449 3.929 -4.202 1.00 74.88 96 GLY A O 1
ATOM 799 N N . ILE A 1 97 ? -9.939 3.763 -6.382 1.00 76.81 97 ILE A N 1
ATOM 800 C CA . ILE A 1 97 ? -11.257 4.407 -6.301 1.00 76.81 97 ILE A CA 1
ATOM 801 C C . ILE A 1 97 ? -12.220 3.534 -5.494 1.00 76.81 97 ILE A C 1
ATOM 803 O O . ILE A 1 97 ? -12.799 4.007 -4.519 1.00 76.81 97 ILE A O 1
ATOM 807 N N . VAL A 1 98 ? -12.358 2.252 -5.840 1.00 79.81 98 VAL A N 1
ATOM 808 C CA . VAL A 1 98 ? -13.240 1.315 -5.124 1.00 79.81 98 VAL A CA 1
ATOM 809 C C . VAL A 1 98 ? -12.875 1.253 -3.644 1.00 79.81 98 VAL A C 1
ATOM 811 O O . VAL A 1 98 ? -13.761 1.331 -2.802 1.00 79.81 98 VAL A O 1
ATOM 814 N N . LEU A 1 99 ? -11.587 1.205 -3.308 1.00 75.38 99 LEU A N 1
ATOM 815 C CA . LEU A 1 99 ? -11.099 1.164 -1.930 1.00 75.38 99 LEU A CA 1
ATOM 816 C C . LEU A 1 99 ? -11.393 2.459 -1.149 1.00 75.38 99 LEU A C 1
ATOM 818 O O . LEU A 1 99 ? -11.580 2.395 0.067 1.00 75.38 99 LEU A O 1
ATOM 822 N N . ASN A 1 100 ? -11.505 3.614 -1.820 1.00 73.50 100 ASN A N 1
ATOM 823 C CA . ASN A 1 100 ? -11.942 4.861 -1.179 1.00 73.50 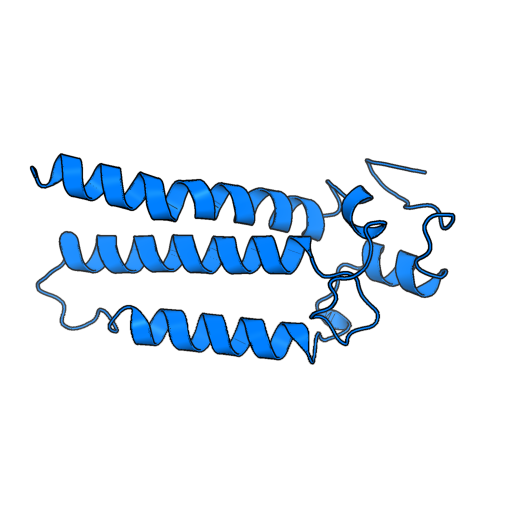100 ASN A CA 1
ATOM 824 C C . ASN A 1 100 ? -13.423 4.821 -0.765 1.00 73.50 100 ASN A C 1
ATOM 826 O O . ASN A 1 100 ? -13.778 5.374 0.284 1.00 73.50 100 ASN A O 1
ATOM 830 N N . PHE A 1 101 ? -14.269 4.157 -1.563 1.00 75.75 101 PHE A N 1
ATOM 831 C CA . PHE A 1 101 ? -15.719 4.101 -1.352 1.00 75.75 101 PHE A CA 1
ATOM 832 C C . PHE A 1 101 ? -16.188 2.880 -0.554 1.00 75.75 101 PHE A C 1
ATOM 834 O O . PHE A 1 101 ? -17.140 2.961 0.223 1.00 75.75 101 PHE A O 1
ATOM 841 N N . TRP A 1 102 ? -15.532 1.742 -0.745 1.00 74.31 102 TRP A N 1
ATOM 842 C CA . TRP A 1 102 ? -15.964 0.440 -0.264 1.00 74.31 102 TRP A CA 1
ATOM 843 C C . TRP A 1 102 ? -14.759 -0.364 0.219 1.00 74.31 102 TRP A C 1
ATOM 845 O O . TRP A 1 102 ? -14.244 -1.244 -0.467 1.00 74.31 102 TRP A O 1
ATOM 855 N N . TRP A 1 103 ? -14.292 -0.044 1.428 1.00 75.31 103 TRP A N 1
ATOM 856 C CA . TRP A 1 103 ? -13.269 -0.847 2.089 1.00 75.31 103 TRP A CA 1
ATOM 857 C C . TRP A 1 103 ? -13.901 -1.981 2.911 1.00 75.31 103 TRP A C 1
ATOM 859 O O . TRP A 1 103 ? -14.597 -1.703 3.897 1.00 75.31 103 TRP A O 1
ATOM 869 N N . PRO A 1 104 ? -13.634 -3.259 2.591 1.00 77.62 104 PRO A N 1
ATOM 870 C CA . PRO A 1 104 ? -14.159 -4.376 3.360 1.00 77.62 104 PRO A CA 1
ATOM 871 C C . PRO A 1 104 ? -13.577 -4.437 4.778 1.00 77.62 104 PRO A C 1
ATOM 873 O O . PRO A 1 104 ? -12.361 -4.427 4.976 1.00 77.62 104 PRO A O 1
ATOM 876 N N . ARG A 1 105 ? -14.438 -4.619 5.789 1.00 79.94 105 ARG A N 1
ATOM 877 C CA . ARG A 1 105 ? -14.016 -4.741 7.201 1.00 79.94 105 ARG A CA 1
ATOM 878 C C . ARG A 1 105 ? -13.015 -5.877 7.434 1.00 79.94 105 ARG A C 1
ATOM 880 O O . ARG A 1 105 ? -12.218 -5.791 8.361 1.00 79.94 105 ARG A O 1
ATOM 887 N N . PHE A 1 106 ? -13.042 -6.951 6.647 1.00 81.81 106 PHE A N 1
ATOM 888 C CA . PHE A 1 106 ? -12.104 -8.064 6.828 1.00 81.81 106 PHE A CA 1
ATOM 889 C C . PHE A 1 106 ? -10.674 -7.725 6.387 1.00 81.81 106 PHE A C 1
ATOM 891 O O . PHE A 1 106 ? -9.744 -8.319 6.922 1.00 81.81 106 PHE A O 1
ATOM 898 N N . LEU A 1 107 ? -10.497 -6.759 5.477 1.00 79.44 107 LEU A N 1
ATOM 899 C CA . LEU A 1 107 ? -9.174 -6.310 5.052 1.00 79.44 107 LEU A CA 1
ATOM 900 C C . LEU A 1 107 ? -8.543 -5.377 6.088 1.00 79.44 107 LEU A C 1
ATOM 902 O O . LEU A 1 107 ? -7.336 -5.380 6.246 1.00 79.44 107 LEU A O 1
ATOM 906 N N . THR A 1 108 ? -9.320 -4.595 6.838 1.00 84.12 108 THR A N 1
ATOM 907 C CA . THR A 1 108 ? -8.748 -3.674 7.833 1.00 84.12 108 THR A CA 1
ATOM 908 C C . THR A 1 108 ? -7.969 -4.426 8.929 1.00 84.12 108 THR A C 1
ATOM 910 O O . THR A 1 108 ? -8.510 -5.384 9.495 1.00 84.12 108 THR A O 1
ATOM 913 N N . PRO A 1 109 ? -6.755 -3.972 9.311 1.00 86.50 109 PRO A N 1
ATOM 914 C CA . PRO A 1 109 ? -5.982 -4.582 10.390 1.00 86.50 109 PRO A CA 1
ATOM 915 C C . PRO A 1 109 ? -6.782 -4.699 11.690 1.00 86.50 109 PRO A C 1
ATOM 917 O O . PRO A 1 109 ? -7.489 -3.764 12.073 1.00 86.50 109 PRO A O 1
ATOM 920 N N . ALA A 1 110 ? -6.639 -5.825 12.398 1.00 88.38 110 ALA A N 1
ATOM 921 C CA . ALA A 1 110 ? -7.392 -6.107 13.625 1.00 88.38 110 ALA A CA 1
ATOM 922 C C . ALA A 1 110 ? -7.272 -4.979 14.661 1.00 88.38 110 ALA A C 1
ATOM 924 O O . ALA A 1 110 ? -8.286 -4.467 15.124 1.00 88.38 110 ALA A O 1
ATOM 925 N N . TRP A 1 111 ? -6.050 -4.500 14.909 1.00 87.12 111 TRP A N 1
ATOM 926 C CA . TRP A 1 111 ? -5.790 -3.415 15.856 1.00 87.12 111 TRP A CA 1
ATOM 927 C C . TRP A 1 111 ? -6.556 -2.124 15.525 1.00 87.12 111 TRP A C 1
ATOM 929 O O . TRP A 1 111 ? -7.006 -1.416 16.426 1.00 87.12 111 TRP A O 1
ATOM 939 N N . HIS A 1 112 ? -6.706 -1.810 14.235 1.00 87.88 112 HIS A N 1
ATOM 940 C CA . HIS A 1 112 ? -7.374 -0.594 13.787 1.00 87.88 112 HIS A CA 1
ATOM 941 C C . HIS A 1 112 ? -8.889 -0.746 13.912 1.00 87.88 112 HIS A C 1
ATOM 943 O O . HIS A 1 112 ? -9.567 0.181 14.346 1.00 87.88 112 HIS A O 1
ATOM 949 N N . ARG A 1 113 ? -9.421 -1.940 13.618 1.00 87.94 113 ARG A N 1
ATOM 950 C CA . ARG A 1 113 ? -10.836 -2.255 13.859 1.00 87.94 113 ARG A CA 1
ATOM 951 C C . ARG A 1 113 ? -11.191 -2.104 15.330 1.00 87.94 113 ARG A C 1
ATOM 953 O O . ARG A 1 113 ? -12.136 -1.381 15.619 1.00 87.94 113 ARG A O 1
ATOM 960 N N . ASP A 1 114 ? -10.385 -2.670 16.223 1.00 88.81 114 ASP A N 1
ATOM 961 C CA . ASP A 1 114 ? -10.592 -2.588 17.672 1.00 88.81 114 ASP A CA 1
ATOM 962 C C . ASP A 1 114 ? -10.513 -1.147 18.192 1.00 88.81 114 ASP A C 1
ATOM 964 O O . ASP A 1 114 ? -11.193 -0.771 19.145 1.00 88.81 114 ASP A O 1
ATOM 968 N N . TRP A 1 115 ? -9.665 -0.307 17.595 1.00 88.38 115 TRP A N 1
ATOM 969 C CA . TRP A 1 115 ? -9.595 1.111 17.943 1.00 88.38 115 TRP A CA 1
ATOM 970 C C . TRP A 1 115 ? -10.829 1.889 17.468 1.00 88.38 115 TRP A C 1
ATOM 972 O O . TRP A 1 115 ? -11.399 2.649 18.251 1.00 88.38 115 TRP A O 1
ATOM 982 N N . VAL A 1 116 ? -11.294 1.657 16.236 1.00 88.88 116 VAL A N 1
ATOM 983 C CA . VAL A 1 116 ? -12.524 2.288 15.729 1.00 88.88 116 VAL A CA 1
ATOM 984 C C . VAL A 1 116 ? -13.763 1.777 16.472 1.00 88.88 116 VAL A C 1
ATOM 986 O O . VAL A 1 116 ? -14.647 2.570 16.777 1.00 88.88 116 VAL A O 1
ATOM 989 N N . ASP A 1 117 ? -13.831 0.486 16.810 1.00 89.19 117 ASP A N 1
ATOM 990 C CA . ASP A 1 117 ? -14.923 -0.102 17.603 1.00 89.19 117 ASP A CA 1
ATOM 991 C C . ASP A 1 117 ? -14.978 0.486 19.034 1.00 89.19 117 ASP A C 1
ATOM 993 O O . ASP A 1 117 ? -16.056 0.580 19.614 1.00 89.19 117 ASP A O 1
ATOM 997 N N . ARG A 1 118 ? -13.851 0.975 19.576 1.00 87.75 118 ARG A N 1
ATOM 998 C CA . ARG A 1 118 ? -13.783 1.716 20.855 1.00 87.75 118 ARG A CA 1
ATOM 999 C C . ARG A 1 118 ? -14.095 3.215 20.745 1.00 87.75 118 ARG A C 1
ATOM 1001 O O . ARG A 1 118 ? -14.061 3.909 21.756 1.00 87.75 118 ARG A O 1
ATOM 1008 N N . GLY A 1 119 ? -14.383 3.717 19.546 1.00 86.06 119 GLY A N 1
ATOM 1009 C CA . GLY A 1 119 ? -14.779 5.107 19.306 1.00 86.06 119 GLY A CA 1
ATOM 1010 C C . GLY A 1 119 ? -13.928 5.835 18.268 1.00 86.06 119 GLY A C 1
ATOM 1011 O O . GLY A 1 119 ? -14.420 6.787 17.669 1.00 86.06 119 GLY A O 1
ATOM 1012 N N . GLY A 1 120 ? -12.692 5.387 18.008 1.00 83.81 120 GLY A N 1
ATOM 1013 C CA . GLY A 1 120 ? -11.844 5.936 16.942 1.00 83.81 120 GLY A CA 1
ATOM 1014 C C . GLY A 1 120 ? -11.534 7.432 17.074 1.00 83.81 120 GLY A C 1
ATOM 1015 O O . GLY A 1 120 ? -11.378 8.120 16.066 1.00 83.81 120 GLY A O 1
ATOM 1016 N N . ARG A 1 121 ? -11.501 7.957 18.302 1.00 81.44 121 ARG A N 1
ATOM 1017 C CA . ARG A 1 121 ? -11.251 9.377 18.575 1.00 81.44 121 ARG A CA 1
ATOM 1018 C C . ARG A 1 121 ? -9.818 9.603 19.053 1.00 81.44 121 ARG A C 1
ATOM 1020 O O . ARG A 1 121 ? -9.127 8.662 19.443 1.00 81.44 121 ARG A O 1
ATOM 1027 N N . TYR A 1 122 ? -9.369 10.858 19.035 1.00 77.44 122 TYR A N 1
ATOM 1028 C CA . TYR A 1 122 ? -8.019 11.240 19.468 1.00 77.44 122 TYR A CA 1
ATOM 1029 C C . TYR A 1 122 ? -7.725 10.846 20.929 1.00 77.44 122 TYR A C 1
ATOM 1031 O O . TYR A 1 122 ? -6.603 10.465 21.253 1.00 77.44 122 TYR A O 1
ATOM 1039 N N . ASP A 1 123 ? -8.747 10.883 21.785 1.00 80.88 123 ASP A N 1
ATOM 1040 C CA . ASP A 1 123 ? -8.740 10.467 23.192 1.00 80.88 123 ASP A CA 1
ATOM 1041 C C . ASP A 1 123 ? -8.814 8.942 23.387 1.00 80.88 123 ASP A C 1
ATOM 1043 O O . ASP A 1 123 ? -8.498 8.437 24.462 1.00 80.88 123 ASP A O 1
ATOM 1047 N N . THR A 1 124 ? -9.188 8.174 22.357 1.00 82.38 124 THR A N 1
ATOM 1048 C CA . THR A 1 124 ? -9.237 6.709 22.445 1.00 82.38 124 THR A CA 1
ATOM 1049 C C . THR A 1 124 ? -7.814 6.128 22.381 1.00 82.38 124 THR A C 1
ATOM 1051 O O . THR A 1 124 ? -7.135 6.296 21.360 1.00 82.38 124 THR A O 1
ATOM 1054 N N . PRO A 1 125 ? -7.345 5.383 23.404 1.00 81.94 125 PRO A N 1
ATOM 1055 C CA . PRO A 1 125 ? -5.969 4.897 23.451 1.00 81.94 125 PRO A CA 1
ATOM 1056 C C . PRO A 1 125 ? -5.674 3.904 22.320 1.00 81.94 125 PRO A C 1
ATOM 1058 O O . PRO A 1 125 ? -6.365 2.889 22.151 1.00 81.94 125 PRO A O 1
ATOM 1061 N N . LEU A 1 126 ? -4.623 4.188 21.548 1.00 83.06 126 LEU A N 1
ATOM 1062 C CA . LEU A 1 126 ? -4.047 3.245 20.590 1.00 83.06 126 LEU A CA 1
ATOM 1063 C C . LEU A 1 126 ? -3.192 2.254 21.365 1.00 83.06 126 LEU A C 1
ATOM 1065 O O . LEU A 1 126 ? -2.116 2.639 21.788 1.00 83.06 126 LEU A O 1
ATOM 1069 N N . ARG A 1 127 ? -3.642 1.005 21.484 1.00 81.44 127 ARG A N 1
ATOM 1070 C CA . ARG A 1 127 ? -2.807 -0.084 22.008 1.00 81.44 127 ARG A CA 1
ATOM 1071 C C . ARG A 1 127 ? -1.708 -0.383 21.008 1.00 81.44 127 ARG A C 1
ATOM 1073 O O . ARG A 1 127 ? -2.030 -0.408 19.820 1.00 81.44 127 ARG A O 1
ATOM 1080 N N . GLY A 1 128 ? -0.470 -0.646 21.429 1.00 76.00 128 GLY A N 1
ATOM 1081 C CA . GLY A 1 128 ? 0.606 -1.123 20.549 1.00 76.00 128 GLY A CA 1
ATOM 1082 C C . GLY A 1 128 ? 1.977 -0.464 20.761 1.00 76.00 128 GLY A C 1
ATOM 1083 O O . GLY A 1 128 ? 2.228 0.122 21.801 1.00 76.00 128 GLY A O 1
ATOM 1084 N N . PRO A 1 129 ? 2.888 -0.558 19.775 1.00 72.94 129 PRO A N 1
ATOM 1085 C CA . PRO A 1 129 ? 4.258 -0.042 19.896 1.00 72.94 129 PRO A CA 1
ATOM 1086 C C . PRO A 1 129 ? 4.359 1.478 20.109 1.00 72.94 129 PRO A C 1
ATOM 1088 O O . PRO A 1 129 ? 5.338 1.945 20.677 1.00 72.94 129 PRO A O 1
ATOM 1091 N N . ASP A 1 130 ? 3.348 2.238 19.674 1.00 67.94 130 ASP A N 1
ATOM 1092 C CA . ASP A 1 130 ? 3.376 3.709 19.641 1.00 67.94 130 ASP A CA 1
ATOM 1093 C C . ASP A 1 130 ? 2.440 4.379 20.671 1.00 67.94 130 ASP A C 1
ATOM 1095 O O . ASP A 1 130 ? 2.204 5.587 20.606 1.00 67.94 130 ASP A O 1
ATOM 1099 N N . GLY A 1 131 ? 1.848 3.611 21.592 1.00 60.72 131 GLY A N 1
ATOM 1100 C CA . GLY A 1 131 ? 0.889 4.102 22.588 1.00 60.72 131 GLY A CA 1
ATOM 1101 C C . GLY A 1 131 ? 0.222 2.970 23.386 1.00 60.72 131 GLY A C 1
ATOM 1102 O O . GLY A 1 131 ? 0.322 1.816 22.979 1.00 60.72 131 GLY A O 1
ATOM 1103 N N . PRO A 1 132 ? -0.450 3.287 24.509 1.00 56.06 132 PRO A N 1
ATOM 1104 C CA . PRO A 1 132 ? -0.744 2.344 25.596 1.00 56.06 132 PRO A CA 1
ATOM 1105 C C . PRO A 1 132 ? -1.646 1.173 25.196 1.00 56.06 132 PRO A C 1
ATOM 1107 O O . PRO A 1 132 ? -2.792 1.424 24.750 1.00 56.06 132 PRO A O 1
#

Sequence (132 aa):
MTPLQEHLFFLAITVIPGLAGLIPGWLAWTGRYRNWARQPKSTWSTTRYNMFPLHIGWIGITWVVLWVNNWYEHFLPVLPVAPPGFWILFPCLVIGIVLNFWWPRFLTPAWHRDWVDRGGRYDTPLRGPDGP

pLDDT: mean 78.71, std 7.72, range [54.69, 89.19]